Protein AF-A0A9E5LIT9-F1 (afdb_monomer)

Mean predicted aligned error: 7.62 Å

Secondary structure (DSSP, 8-state):
---TTS-GGGT-BHHHHPEEP-S--BGGGS-TTSEEEETT-BHHHHHHHHHHS-S-EEEEETTEEEEEE-HHHHHHHHHHHHHT-

Structure (mmCIF, N/CA/C/O backbone):
data_AF-A0A9E5LIT9-F1
#
_entry.id   AF-A0A9E5LIT9-F1
#
loop_
_atom_site.group_PDB
_atom_site.id
_atom_site.type_symbol
_atom_site.label_atom_id
_atom_site.label_alt_id
_atom_site.label_comp_id
_atom_site.label_asym_id
_atom_site.label_entity_id
_atom_site.label_seq_id
_atom_site.pdbx_PDB_ins_code
_atom_site.Cartn_x
_atom_site.Cartn_y
_atom_site.Cartn_z
_atom_site.occupancy
_atom_site.B_iso_or_equiv
_atom_site.auth_seq_id
_atom_site.auth_comp_id
_atom_site.auth_asym_id
_atom_site.auth_atom_id
_atom_site.pdbx_PDB_model_num
ATOM 1 N N . ASN A 1 1 ? -23.696 -9.972 6.026 1.00 49.12 1 ASN A N 1
ATOM 2 C CA . ASN A 1 1 ? -23.297 -9.589 7.399 1.00 49.12 1 ASN A CA 1
ATOM 3 C C . ASN A 1 1 ? -22.086 -10.399 7.838 1.00 49.12 1 ASN A C 1
ATOM 5 O O . ASN A 1 1 ? -22.181 -11.213 8.744 1.00 49.12 1 ASN A O 1
ATOM 9 N N . PHE A 1 2 ? -20.962 -10.229 7.139 1.00 45.50 2 PHE A N 1
ATOM 10 C CA . PHE A 1 2 ? -19.741 -10.998 7.364 1.00 45.50 2 PHE A CA 1
ATOM 11 C C . PHE A 1 2 ? -18.732 -10.071 8.063 1.00 45.50 2 PHE A C 1
ATOM 13 O O . PHE A 1 2 ? -18.206 -9.150 7.450 1.00 45.50 2 PHE A O 1
ATOM 20 N N . VAL A 1 3 ? -18.514 -10.341 9.353 1.00 48.38 3 VAL 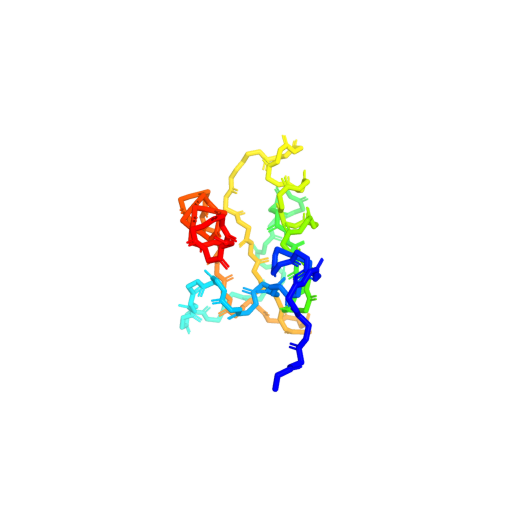A N 1
ATOM 21 C CA . VAL A 1 3 ? -17.362 -9.949 10.192 1.00 48.38 3 VAL A CA 1
ATOM 22 C C . VAL A 1 3 ? -17.264 -8.497 10.697 1.00 48.38 3 VAL A C 1
ATOM 24 O O . VAL A 1 3 ? -16.411 -7.717 10.288 1.00 48.38 3 VAL A O 1
ATOM 27 N N . ALA A 1 4 ? -18.062 -8.175 11.715 1.00 55.22 4 ALA A N 1
ATOM 28 C CA . ALA A 1 4 ? -17.959 -6.957 12.528 1.00 55.22 4 ALA A CA 1
ATOM 29 C C . ALA A 1 4 ? -16.796 -6.983 13.558 1.00 55.22 4 ALA A C 1
ATOM 31 O O . ALA A 1 4 ? -16.985 -6.597 14.704 1.00 55.22 4 ALA A O 1
ATOM 32 N N . GLY A 1 5 ? -15.601 -7.483 13.210 1.00 53.31 5 GLY A N 1
ATOM 33 C CA . GLY A 1 5 ? -14.531 -7.584 14.223 1.00 53.31 5 GLY A CA 1
ATOM 34 C C . GLY A 1 5 ? -13.121 -7.979 13.785 1.00 53.31 5 GLY A C 1
ATOM 35 O O . GLY A 1 5 ? -12.227 -8.016 14.626 1.00 53.31 5 GLY A O 1
ATOM 36 N N . ILE A 1 6 ? -12.868 -8.256 12.503 1.00 50.38 6 ILE A N 1
ATOM 37 C CA . ILE A 1 6 ? -11.486 -8.320 12.008 1.00 50.38 6 ILE A CA 1
ATOM 38 C C . ILE A 1 6 ? -11.065 -6.908 11.624 1.00 50.38 6 ILE A C 1
ATOM 40 O O . ILE A 1 6 ? -11.675 -6.290 10.756 1.00 50.38 6 ILE A O 1
ATOM 44 N N . SER A 1 7 ? -10.045 -6.389 12.305 1.00 62.44 7 SER A N 1
ATOM 45 C CA . SER A 1 7 ? -9.460 -5.081 12.015 1.00 62.44 7 SER A CA 1
ATOM 46 C C . SER A 1 7 ? -9.228 -4.931 10.509 1.00 62.44 7 SER A C 1
ATOM 48 O O . SER A 1 7 ? -8.467 -5.705 9.918 1.00 62.44 7 SER A O 1
ATOM 50 N N . ARG A 1 8 ? -9.898 -3.954 9.878 1.00 62.16 8 ARG A N 1
ATOM 51 C CA . ARG A 1 8 ? -9.782 -3.697 8.430 1.00 62.16 8 ARG A CA 1
ATOM 52 C C . ARG A 1 8 ? -8.342 -3.394 8.026 1.00 62.16 8 ARG A C 1
ATOM 54 O O . ARG A 1 8 ? -7.931 -3.745 6.927 1.00 62.16 8 ARG A O 1
ATOM 61 N N . LEU A 1 9 ? -7.550 -2.867 8.956 1.00 63.84 9 LEU A N 1
ATOM 62 C CA . LEU A 1 9 ? -6.116 -2.643 8.792 1.00 63.84 9 LEU A CA 1
ATOM 63 C C . LEU A 1 9 ? -5.374 -3.925 8.371 1.00 63.84 9 LEU A C 1
ATOM 65 O O . LEU A 1 9 ? -4.444 -3.850 7.578 1.00 63.84 9 LEU A O 1
ATOM 69 N N . LYS A 1 10 ? -5.805 -5.113 8.832 1.00 65.56 10 LYS A N 1
ATOM 70 C CA . LYS A 1 10 ? -5.148 -6.391 8.501 1.00 65.56 10 LYS A CA 1
ATOM 71 C C . LYS A 1 10 ? -5.386 -6.843 7.054 1.00 65.56 10 LYS A C 1
ATOM 73 O O . LYS A 1 10 ? -4.591 -7.621 6.531 1.00 65.56 10 LYS A O 1
ATOM 78 N N . VAL A 1 11 ? -6.471 -6.399 6.415 1.00 75.94 11 VAL A N 1
ATOM 79 C CA . VAL A 1 11 ? -6.837 -6.834 5.053 1.00 75.94 11 VAL A CA 1
ATOM 80 C C . VAL A 1 11 ? -6.422 -5.846 3.964 1.00 75.94 11 VAL A C 1
ATOM 82 O O . VAL A 1 11 ? -6.442 -6.217 2.794 1.00 75.94 11 VAL A O 1
ATOM 85 N N . VAL A 1 12 ? -6.020 -4.621 4.320 1.00 84.75 12 VAL A N 1
ATOM 86 C CA . VAL A 1 12 ? -5.536 -3.634 3.345 1.00 84.75 12 VAL A CA 1
ATOM 87 C C . VAL A 1 12 ? -4.163 -4.042 2.810 1.00 84.75 12 VAL A C 1
ATOM 89 O O . VAL A 1 12 ? -3.261 -4.406 3.571 1.00 84.75 12 VAL A O 1
ATOM 92 N N . LYS A 1 13 ? -4.029 -3.975 1.483 1.00 90.69 13 LYS A N 1
ATOM 93 C CA . LYS A 1 13 ? -2.829 -4.330 0.722 1.00 90.69 13 LYS A CA 1
ATOM 94 C C . LYS A 1 13 ? -2.196 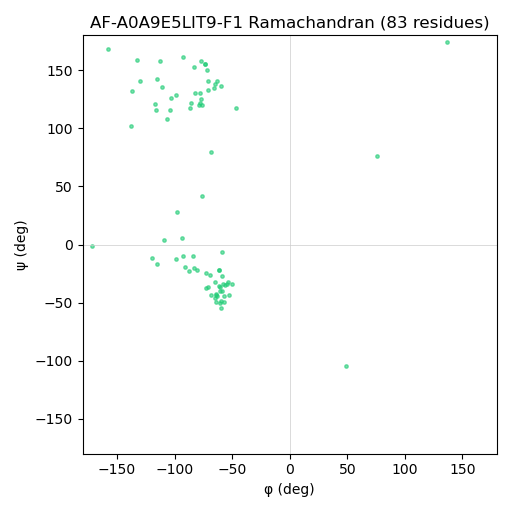-3.104 0.069 1.00 90.69 13 LYS A C 1
ATOM 96 O O . LYS A 1 13 ? -2.891 -2.118 -0.175 1.00 90.69 13 LYS A O 1
ATOM 101 N N . ALA A 1 14 ? -0.907 -3.180 -0.261 1.00 91.12 14 ALA A N 1
ATOM 102 C CA . ALA A 1 14 ? -0.156 -2.082 -0.875 1.00 91.12 14 ALA A CA 1
ATOM 103 C C . ALA A 1 14 ? -0.845 -1.522 -2.129 1.00 91.12 14 ALA A C 1
ATOM 105 O O . ALA A 1 14 ? -0.988 -0.307 -2.264 1.00 91.12 14 ALA A O 1
ATOM 106 N N . HIS A 1 15 ? -1.357 -2.395 -3.004 1.00 90.31 15 HIS A N 1
ATOM 107 C CA . HIS A 1 15 ? -2.030 -1.974 -4.237 1.00 90.31 15 HIS A CA 1
ATOM 108 C C . HIS A 1 15 ? -3.287 -1.111 -4.012 1.00 90.31 15 HIS A C 1
ATOM 110 O O . HIS A 1 15 ? -3.706 -0.401 -4.923 1.00 90.31 15 HIS A O 1
ATOM 116 N N . ALA A 1 16 ? -3.911 -1.189 -2.832 1.00 89.19 16 ALA A N 1
ATOM 117 C CA . ALA A 1 16 ? -5.145 -0.472 -2.523 1.00 89.19 16 ALA A CA 1
ATOM 118 C C . ALA A 1 16 ? -4.903 0.983 -2.090 1.00 89.19 16 ALA A C 1
ATOM 120 O O . ALA A 1 16 ? -5.825 1.790 -2.155 1.00 89.19 16 ALA A O 1
ATOM 121 N N . ILE A 1 17 ? -3.685 1.306 -1.644 1.00 90.88 17 ILE A N 1
ATOM 122 C CA . ILE A 1 17 ? -3.337 2.620 -1.075 1.00 90.88 17 ILE A CA 1
ATOM 123 C C . ILE A 1 17 ? -2.233 3.341 -1.854 1.00 90.88 17 ILE A C 1
ATOM 125 O O . ILE A 1 17 ? -1.978 4.519 -1.621 1.00 90.88 17 ILE A O 1
ATOM 129 N N . MET A 1 18 ? -1.558 2.639 -2.765 1.00 92.31 18 MET A N 1
ATOM 130 C CA . MET A 1 18 ? -0.489 3.213 -3.573 1.00 92.31 18 MET A CA 1
ATOM 131 C C . MET A 1 18 ? -1.012 4.185 -4.627 1.00 92.31 18 MET A C 1
ATOM 133 O O . MET A 1 18 ? -2.077 4.001 -5.219 1.00 92.31 18 MET A O 1
ATOM 137 N N . LYS A 1 19 ? -0.182 5.171 -4.954 1.00 91.44 19 LYS A N 1
ATOM 138 C CA . LYS A 1 19 ? -0.330 5.982 -6.159 1.00 91.44 19 LYS A CA 1
ATOM 139 C C . LYS A 1 19 ? 0.359 5.258 -7.302 1.00 91.44 19 LYS A C 1
ATOM 141 O O . LYS A 1 19 ? 1.550 4.963 -7.217 1.00 91.44 19 LYS A O 1
ATOM 146 N N . SER A 1 20 ? -0.381 4.955 -8.364 1.00 89.31 20 SER A N 1
ATOM 147 C CA . SER A 1 20 ? 0.199 4.297 -9.534 1.00 89.31 20 SER A CA 1
ATOM 148 C C . SER A 1 20 ? 1.210 5.216 -10.217 1.00 89.31 20 SER A C 1
ATOM 150 O O . SER A 1 20 ? 0.943 6.401 -10.425 1.00 89.31 20 SER A O 1
ATOM 152 N N . ILE A 1 21 ? 2.366 4.662 -10.576 1.00 83.56 21 ILE A N 1
ATOM 153 C CA . ILE A 1 21 ? 3.377 5.362 -11.369 1.00 83.56 21 ILE A CA 1
ATOM 154 C C . ILE A 1 21 ? 3.316 4.843 -12.800 1.00 83.56 21 ILE A C 1
ATOM 156 O O . ILE A 1 21 ? 3.402 3.645 -13.047 1.00 83.56 21 ILE A O 1
ATOM 160 N N . VAL A 1 22 ? 3.175 5.768 -13.749 1.00 65.06 22 VAL A N 1
ATOM 161 C CA . VAL A 1 22 ? 3.146 5.458 -15.190 1.00 65.06 22 VAL A CA 1
ATOM 162 C C . VAL A 1 22 ? 4.565 5.269 -15.741 1.00 65.06 22 VAL A C 1
ATOM 164 O O . VAL A 1 22 ? 4.768 4.609 -16.756 1.00 65.06 22 VAL A O 1
ATOM 167 N N . THR A 1 23 ? 5.567 5.822 -15.057 1.00 63.84 23 THR A N 1
ATOM 168 C CA . THR A 1 23 ? 6.970 5.727 -15.459 1.00 63.84 23 THR A CA 1
ATOM 169 C C . THR A 1 23 ? 7.515 4.342 -15.128 1.00 63.84 23 THR A C 1
ATOM 171 O O . THR A 1 23 ? 7.547 3.951 -13.963 1.00 63.84 23 THR A O 1
ATOM 174 N N . GLU A 1 24 ? 7.977 3.609 -16.143 1.00 58.34 24 GLU A N 1
ATOM 175 C CA . GLU A 1 24 ? 8.593 2.288 -15.983 1.00 58.34 24 GLU A CA 1
ATOM 176 C C . GLU A 1 24 ? 9.955 2.383 -15.278 1.00 58.34 24 GLU A C 1
ATOM 178 O O . GLU A 1 24 ? 11.013 2.330 -15.906 1.00 58.34 24 GLU A O 1
ATOM 183 N N . LEU A 1 25 ? 9.950 2.520 -13.951 1.00 66.75 25 LEU A N 1
ATOM 184 C CA . LEU A 1 25 ? 11.144 2.273 -13.155 1.00 66.75 25 LEU A CA 1
ATOM 185 C C . LEU A 1 25 ? 11.320 0.761 -12.986 1.00 66.75 25 LEU A C 1
ATOM 187 O O . LEU A 1 25 ? 10.457 0.060 -12.457 1.00 66.75 25 LEU A O 1
ATOM 191 N N . SER A 1 26 ? 12.457 0.253 -13.456 1.00 65.62 26 SER A N 1
ATOM 192 C CA . SER A 1 26 ? 12.881 -1.126 -13.205 1.00 65.62 26 SER A CA 1
ATOM 193 C C . SER A 1 26 ? 13.568 -1.229 -11.846 1.00 65.62 26 SER A C 1
ATOM 195 O O . SER A 1 26 ? 14.235 -0.284 -11.418 1.00 65.62 26 SER A O 1
ATOM 197 N N . MET A 1 27 ? 13.515 -2.407 -11.215 1.00 62.66 27 MET A N 1
ATOM 198 C CA . MET A 1 27 ? 14.237 -2.683 -9.960 1.00 62.66 27 MET A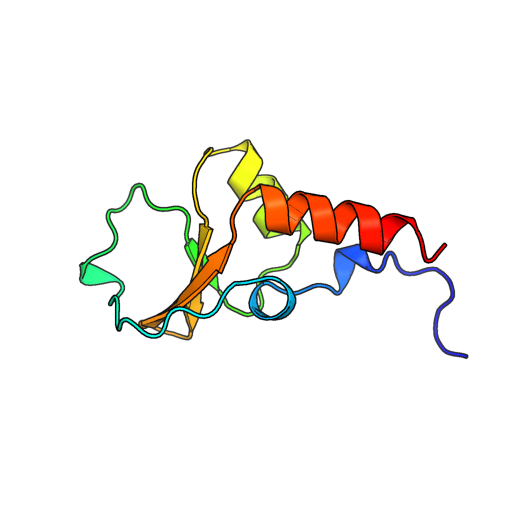 CA 1
ATOM 199 C C . MET A 1 27 ? 15.726 -2.295 -10.025 1.00 62.66 27 MET A C 1
ATOM 201 O O . MET A 1 27 ? 16.284 -1.811 -9.048 1.00 62.66 27 MET A O 1
ATOM 205 N N . LYS A 1 28 ? 16.361 -2.441 -11.198 1.00 61.34 28 LYS A N 1
ATOM 206 C CA . LYS A 1 28 ? 17.773 -2.083 -11.434 1.00 61.34 28 LYS A CA 1
ATOM 207 C C . LYS A 1 28 ? 18.090 -0.596 -11.234 1.00 61.34 28 LYS A C 1
ATOM 209 O O . LYS A 1 28 ? 19.250 -0.254 -11.033 1.00 61.34 28 LYS A O 1
ATOM 214 N N . THR A 1 29 ? 17.088 0.274 -11.323 1.00 63.03 29 THR A N 1
ATOM 215 C CA . THR A 1 29 ? 17.227 1.724 -11.130 1.00 63.03 29 THR A CA 1
ATOM 216 C C . THR A 1 29 ? 17.005 2.125 -9.671 1.00 63.03 29 THR A C 1
ATOM 218 O O . THR A 1 29 ? 17.444 3.196 -9.255 1.00 63.03 29 THR A O 1
ATOM 221 N N . LEU A 1 30 ? 16.357 1.269 -8.874 1.00 66.44 30 LEU A N 1
ATOM 222 C CA . LEU A 1 30 ? 16.202 1.488 -7.443 1.00 66.44 30 LEU A CA 1
ATOM 223 C C . LEU A 1 30 ? 17.511 1.130 -6.735 1.00 66.44 30 LEU A C 1
ATOM 225 O O . LEU A 1 30 ? 18.094 0.067 -6.942 1.00 66.44 30 LEU A O 1
ATOM 229 N N . SER A 1 31 ? 17.992 2.033 -5.886 1.00 63.28 31 SER A N 1
ATOM 230 C CA . SER A 1 31 ? 19.159 1.753 -5.055 1.00 63.28 31 SER A CA 1
ATOM 231 C C . SER A 1 31 ? 18.769 0.791 -3.933 1.00 63.28 31 SER A C 1
ATOM 233 O O . SER A 1 31 ? 17.633 0.791 -3.469 1.00 63.28 31 SER A O 1
ATOM 235 N N . ALA A 1 32 ? 19.732 0.042 -3.39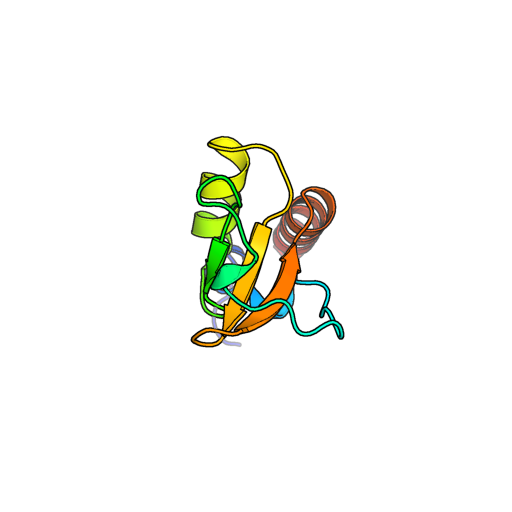0 1.00 63.00 32 ALA A N 1
ATOM 236 C CA . ALA A 1 32 ? 19.510 -0.842 -2.234 1.00 63.00 32 ALA A CA 1
ATOM 237 C C . ALA A 1 32 ? 19.005 -0.114 -0.961 1.00 63.00 32 ALA A C 1
ATOM 239 O O . ALA A 1 32 ? 18.704 -0.750 0.047 1.00 63.00 32 ALA A O 1
ATOM 240 N N . ARG A 1 33 ? 18.946 1.224 -0.989 1.00 67.31 33 ARG A N 1
ATOM 241 C CA . ARG A 1 33 ? 18.412 2.077 0.079 1.00 67.31 33 ARG A CA 1
ATOM 242 C C . ARG A 1 33 ? 16.932 2.430 -0.081 1.00 67.31 33 ARG A C 1
ATOM 244 O O . ARG A 1 33 ? 16.373 3.000 0.848 1.00 67.31 33 ARG A O 1
ATOM 251 N N . ASN A 1 34 ? 16.311 2.129 -1.219 1.00 79.88 34 ASN A N 1
ATOM 252 C CA . ASN A 1 34 ? 14.893 2.392 -1.428 1.00 79.88 34 ASN A CA 1
ATOM 253 C C . ASN A 1 34 ? 14.053 1.421 -0.584 1.00 79.88 34 ASN A C 1
ATOM 255 O O . ASN A 1 34 ? 14.387 0.241 -0.461 1.00 79.88 34 ASN A O 1
ATOM 259 N N . ASN A 1 35 ? 12.961 1.917 -0.005 1.00 89.81 35 ASN A N 1
ATOM 260 C CA . ASN A 1 35 ? 11.965 1.067 0.638 1.00 89.81 35 ASN A CA 1
ATOM 261 C C . ASN A 1 35 ? 11.119 0.417 -0.449 1.00 89.81 35 ASN A C 1
ATOM 263 O O . ASN A 1 35 ? 10.587 1.121 -1.304 1.00 89.81 35 ASN A O 1
ATOM 267 N N . VAL A 1 36 ? 11.021 -0.909 -0.447 1.00 91.00 36 VAL A N 1
ATOM 268 C CA . VAL A 1 36 ? 10.355 -1.653 -1.516 1.00 91.00 36 VAL A CA 1
ATOM 269 C C . VAL A 1 36 ? 9.483 -2.743 -0.917 1.00 91.00 36 VAL A C 1
ATOM 271 O O . VAL A 1 36 ? 9.943 -3.506 -0.069 1.00 91.00 36 VAL A O 1
ATOM 274 N N . VAL A 1 37 ? 8.243 -2.836 -1.389 1.00 92.75 37 VAL A N 1
ATOM 275 C CA . VAL A 1 37 ? 7.283 -3.875 -1.004 1.00 92.75 37 VAL A CA 1
ATOM 276 C C . VAL A 1 37 ? 6.617 -4.484 -2.235 1.00 92.75 37 VAL A C 1
ATOM 278 O O . VAL A 1 37 ? 6.573 -3.880 -3.305 1.00 92.75 37 VAL A O 1
ATOM 281 N N . ASN A 1 38 ? 6.081 -5.691 -2.082 1.00 93.12 38 ASN A N 1
ATOM 282 C CA . ASN A 1 38 ? 5.257 -6.339 -3.101 1.00 93.12 38 ASN A CA 1
ATOM 283 C C . ASN A 1 38 ? 3.825 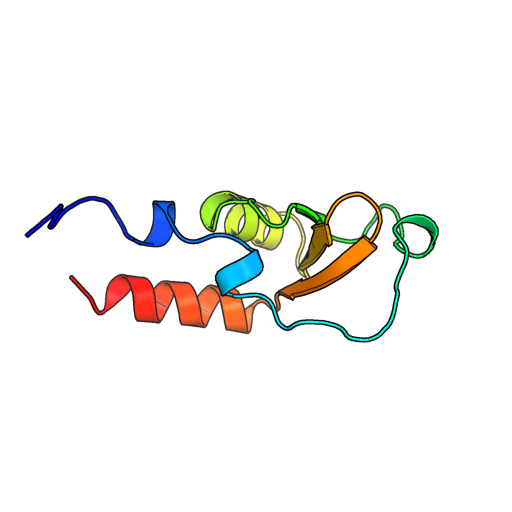-5.750 -3.114 1.00 93.12 38 ASN A C 1
ATOM 285 O O . ASN A 1 38 ? 3.382 -5.212 -2.097 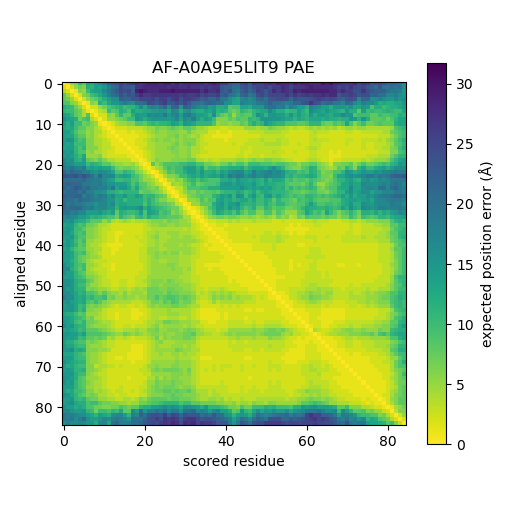1.00 93.12 38 ASN A O 1
ATOM 289 N N . LEU A 1 39 ? 3.083 -5.876 -4.225 1.00 92.62 39 LEU A N 1
ATOM 290 C CA . LEU A 1 39 ? 1.688 -5.414 -4.334 1.00 92.62 39 LEU A CA 1
ATOM 291 C C . LEU A 1 39 ? 0.758 -5.957 -3.234 1.00 92.62 39 LEU A C 1
ATOM 293 O O . LEU A 1 39 ? -0.177 -5.269 -2.815 1.00 92.62 39 LEU A O 1
ATOM 297 N N . ASP A 1 40 ? 1.032 -7.175 -2.764 1.00 92.38 40 ASP A N 1
ATOM 298 C CA . ASP A 1 40 ? 0.235 -7.894 -1.770 1.00 92.38 40 ASP A CA 1
ATOM 299 C C . ASP A 1 40 ? 0.729 -7.681 -0.333 1.00 92.38 40 ASP A C 1
ATOM 301 O O . ASP A 1 40 ? 0.205 -8.304 0.603 1.00 92.38 40 ASP A O 1
ATOM 305 N N . ALA A 1 41 ? 1.720 -6.807 -0.131 1.00 92.62 41 ALA A N 1
ATOM 306 C CA . ALA A 1 41 ? 2.206 -6.469 1.200 1.00 92.62 41 ALA A CA 1
ATOM 307 C C . ALA A 1 41 ? 1.072 -5.888 2.046 1.00 92.62 41 ALA A C 1
ATOM 309 O O . ALA A 1 41 ? 0.259 -5.086 1.577 1.00 92.62 41 ALA A O 1
ATOM 310 N N . SER A 1 42 ? 0.992 -6.334 3.295 1.00 91.94 42 SER A N 1
ATOM 311 C CA . SER A 1 42 ? -0.021 -5.862 4.234 1.00 91.94 42 SER A CA 1
ATOM 312 C C . SER A 1 42 ? 0.274 -4.442 4.721 1.00 91.94 42 SER A C 1
ATOM 314 O O . SER A 1 42 ? 1.426 -4.015 4.775 1.00 91.94 42 SER A O 1
ATOM 316 N N . LEU A 1 43 ? -0.761 -3.717 5.154 1.00 89.12 43 LEU A N 1
ATOM 317 C CA . LEU A 1 43 ? -0.585 -2.397 5.766 1.00 89.12 43 LEU A CA 1
ATOM 318 C C . LEU A 1 43 ? 0.359 -2.427 6.980 1.00 89.12 43 LEU A C 1
ATOM 320 O O . LEU A 1 43 ? 1.129 -1.492 7.172 1.00 89.12 43 LEU A O 1
ATOM 324 N N . THR A 1 44 ? 0.341 -3.505 7.771 1.00 89.56 44 THR A N 1
ATOM 325 C CA . THR A 1 44 ? 1.275 -3.687 8.891 1.00 89.56 44 THR A CA 1
ATOM 326 C C . THR A 1 44 ? 2.726 -3.691 8.417 1.00 89.56 44 THR A C 1
ATOM 328 O O . THR A 1 44 ? 3.521 -2.924 8.948 1.00 89.56 44 THR A O 1
ATOM 331 N N . GLU A 1 45 ? 3.056 -4.468 7.382 1.00 91.94 45 GLU A N 1
ATOM 332 C CA . GLU A 1 45 ? 4.416 -4.506 6.823 1.00 91.94 45 GLU A CA 1
ATOM 333 C C . GLU A 1 45 ? 4.855 -3.137 6.287 1.00 91.94 45 GLU A C 1
ATOM 335 O O . GLU A 1 45 ? 5.993 -2.713 6.489 1.00 91.94 45 GLU A O 1
ATOM 340 N N . ILE A 1 46 ? 3.941 -2.414 5.634 1.00 92.25 46 ILE A N 1
ATOM 341 C CA . ILE A 1 46 ? 4.195 -1.071 5.095 1.00 92.25 46 ILE A CA 1
ATOM 342 C C . ILE A 1 46 ? 4.482 -0.079 6.234 1.00 92.25 46 ILE A C 1
ATOM 344 O O . ILE A 1 46 ? 5.427 0.707 6.148 1.00 92.25 46 ILE A O 1
ATOM 348 N N . ILE A 1 47 ? 3.705 -0.135 7.322 1.00 90.88 47 ILE A N 1
ATOM 349 C CA . ILE A 1 47 ? 3.907 0.699 8.516 1.00 90.88 47 ILE A CA 1
ATOM 350 C C . ILE A 1 47 ? 5.250 0.376 9.176 1.00 90.88 47 ILE A C 1
ATOM 352 O O . ILE A 1 47 ? 6.028 1.290 9.444 1.00 90.88 47 ILE A O 1
ATOM 356 N N . GLU A 1 48 ? 5.545 -0.903 9.413 1.00 91.88 48 GLU A N 1
ATOM 357 C CA . GLU A 1 48 ? 6.811 -1.333 10.014 1.00 91.88 48 GLU A CA 1
ATOM 358 C C . GLU A 1 48 ? 8.006 -0.851 9.185 1.00 91.88 48 GLU A C 1
ATOM 360 O O . GLU A 1 48 ? 8.954 -0.288 9.736 1.00 91.88 48 GLU A O 1
ATOM 365 N N . MET A 1 49 ? 7.938 -0.979 7.857 1.00 91.94 49 MET A N 1
ATOM 366 C CA . MET A 1 49 ? 8.980 -0.487 6.956 1.00 91.94 49 MET A CA 1
ATOM 367 C C . MET A 1 49 ? 9.142 1.035 7.030 1.00 91.94 49 MET A C 1
ATOM 369 O O . MET A 1 49 ? 10.270 1.519 7.129 1.00 91.94 49 MET A O 1
ATOM 373 N N . SER A 1 50 ? 8.033 1.782 7.034 1.00 90.81 50 SER A N 1
ATOM 374 C CA . SER A 1 50 ? 8.038 3.248 7.136 1.00 90.81 50 SER A CA 1
ATOM 375 C C . SER A 1 50 ? 8.654 3.741 8.450 1.00 90.81 50 SER A C 1
ATOM 377 O O . SER A 1 50 ? 9.363 4.747 8.463 1.00 90.81 50 SER A O 1
ATOM 379 N N . ILE A 1 51 ? 8.431 3.012 9.550 1.00 90.31 51 ILE A N 1
ATOM 380 C CA . ILE A 1 51 ? 9.027 3.310 10.860 1.00 90.31 51 ILE A CA 1
ATOM 381 C C . ILE A 1 51 ? 10.541 3.066 10.839 1.00 90.31 51 ILE A C 1
ATOM 383 O O . ILE A 1 51 ? 11.301 3.878 11.362 1.00 90.31 51 ILE A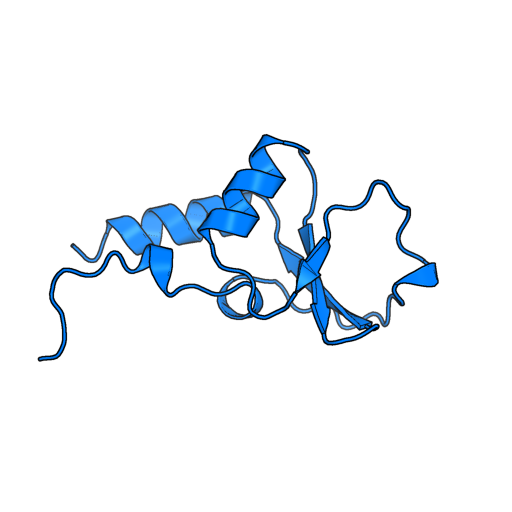 O 1
ATOM 387 N N . GLN A 1 52 ? 10.992 1.956 10.245 1.00 90.31 52 GLN A N 1
ATOM 388 C CA . GLN A 1 52 ? 12.415 1.596 10.206 1.00 90.31 52 GLN A CA 1
ATOM 389 C C . GLN A 1 52 ? 13.228 2.508 9.284 1.00 90.31 52 GLN A C 1
ATOM 391 O O . GLN A 1 52 ? 14.391 2.807 9.560 1.00 90.31 52 GLN A O 1
ATOM 396 N N . ARG A 1 53 ? 12.638 2.919 8.158 1.00 87.62 53 ARG A N 1
ATOM 397 C CA . ARG A 1 53 ? 13.298 3.733 7.138 1.00 87.62 53 ARG A CA 1
ATOM 398 C C . ARG A 1 53 ? 12.338 4.810 6.641 1.00 87.62 53 ARG A C 1
ATOM 400 O O . ARG A 1 53 ? 11.484 4.512 5.807 1.00 87.62 53 ARG A O 1
ATOM 407 N N . PRO A 1 54 ? 12.484 6.063 7.095 1.00 84.19 54 PRO A N 1
ATOM 408 C CA . PRO A 1 54 ? 11.656 7.148 6.592 1.00 84.19 54 PRO A CA 1
ATOM 409 C C . PRO A 1 54 ? 11.935 7.393 5.103 1.00 84.19 54 PRO A C 1
ATOM 411 O O . PRO A 1 54 ? 13.088 7.389 4.668 1.00 84.19 54 PRO A O 1
ATOM 414 N N . GLY A 1 55 ? 10.873 7.617 4.332 1.00 88.06 55 GLY A N 1
ATOM 415 C CA . GLY A 1 55 ? 10.923 7.863 2.891 1.00 88.06 55 GLY A CA 1
ATOM 416 C C . GLY A 1 55 ? 9.835 7.106 2.135 1.00 88.06 55 GLY A C 1
ATOM 417 O O . GLY A 1 55 ? 9.108 6.297 2.717 1.00 88.06 55 GLY A O 1
ATOM 418 N N . ASP A 1 56 ? 9.744 7.374 0.837 1.00 90.06 56 ASP A N 1
ATOM 419 C CA . ASP A 1 56 ? 8.747 6.765 -0.043 1.00 90.06 56 ASP A CA 1
ATOM 420 C C . ASP A 1 56 ? 8.932 5.252 -0.140 1.00 90.06 56 ASP A C 1
ATOM 422 O O . ASP A 1 56 ? 10.058 4.747 -0.226 1.00 90.06 56 ASP A O 1
ATOM 426 N N . ILE A 1 57 ? 7.812 4.531 -0.154 1.00 92.44 57 ILE A N 1
ATOM 427 C CA . ILE A 1 57 ? 7.782 3.080 -0.309 1.00 92.44 57 ILE A CA 1
ATOM 428 C C . ILE A 1 57 ? 7.351 2.758 -1.736 1.00 92.44 57 ILE A C 1
ATOM 430 O O . ILE A 1 57 ? 6.229 3.042 -2.146 1.00 92.44 57 ILE A O 1
ATOM 434 N N . TYR A 1 58 ? 8.248 2.146 -2.497 1.00 92.00 58 TYR A N 1
ATOM 435 C CA . TYR A 1 58 ? 7.988 1.707 -3.859 1.00 92.00 58 TYR A CA 1
ATOM 436 C C . TYR A 1 58 ? 7.274 0.357 -3.841 1.00 92.00 58 TYR A C 1
ATOM 438 O O . TYR A 1 58 ? 7.708 -0.587 -3.181 1.00 92.00 58 TYR A O 1
ATOM 446 N N . VAL A 1 59 ? 6.180 0.258 -4.586 1.00 92.19 59 VAL A N 1
ATOM 447 C CA . VAL A 1 59 ? 5.403 -0.969 -4.739 1.00 92.19 59 VAL A CA 1
ATOM 448 C C . VAL A 1 59 ? 5.789 -1.640 -6.040 1.00 92.19 59 VAL A C 1
ATOM 450 O O . VAL A 1 59 ? 5.791 -1.015 -7.105 1.00 92.19 59 VAL A O 1
ATOM 453 N N . MET A 1 60 ? 6.107 -2.923 -5.943 1.00 90.31 60 MET A N 1
ATOM 454 C CA . MET A 1 60 ? 6.540 -3.737 -7.060 1.00 90.31 60 MET A CA 1
ATOM 455 C C . MET A 1 60 ? 5.556 -4.848 -7.386 1.00 90.31 60 MET A C 1
ATOM 457 O O . MET A 1 60 ? 5.017 -5.509 -6.497 1.00 90.31 60 MET A O 1
ATOM 461 N N . ASP A 1 61 ? 5.416 -5.080 -8.684 1.00 89.00 61 ASP A N 1
ATOM 462 C CA . ASP A 1 61 ? 4.828 -6.282 -9.250 1.00 89.00 61 ASP A CA 1
ATOM 463 C C . ASP A 1 61 ? 5.916 -7.002 -10.054 1.00 89.00 61 ASP A C 1
ATOM 465 O O . ASP A 1 61 ? 6.483 -6.449 -11.003 1.00 89.00 61 ASP A O 1
ATOM 469 N N . ALA A 1 62 ? 6.284 -8.202 -9.604 1.00 85.25 62 ALA A N 1
ATOM 470 C CA . ALA A 1 62 ? 7.475 -8.922 -10.055 1.00 85.25 62 ALA A CA 1
ATOM 471 C C . ALA A 1 62 ? 8.754 -8.046 -10.040 1.00 85.25 62 ALA A C 1
ATOM 473 O O . ALA A 1 62 ? 9.317 -7.783 -8.979 1.00 85.25 62 ALA A O 1
ATOM 474 N N . GLU A 1 63 ? 9.222 -7.587 -11.205 1.00 82.94 63 GLU A N 1
ATOM 475 C CA . GLU A 1 63 ? 10.457 -6.800 -11.369 1.00 82.94 63 GLU A CA 1
ATOM 476 C C . GLU A 1 63 ? 10.205 -5.328 -11.736 1.00 82.94 63 GLU A C 1
ATOM 478 O O . GLU A 1 63 ? 11.149 -4.555 -11.951 1.00 82.94 63 GLU A O 1
ATOM 483 N N . LYS A 1 64 ? 8.931 -4.924 -11.786 1.00 85.62 64 LYS A N 1
ATOM 484 C CA . LYS A 1 64 ? 8.505 -3.591 -12.199 1.00 85.62 64 LYS A CA 1
ATOM 485 C C . LYS A 1 64 ? 7.948 -2.811 -11.021 1.00 85.62 64 LYS A C 1
ATOM 487 O O . LYS A 1 64 ? 7.143 -3.316 -10.245 1.00 85.62 64 LYS A O 1
ATOM 492 N N . VAL A 1 65 ? 8.354 -1.552 -10.914 1.00 89.38 65 VAL A N 1
ATOM 493 C CA . VAL A 1 65 ? 7.736 -0.620 -9.977 1.00 89.38 65 VAL A CA 1
ATOM 494 C C . VAL A 1 65 ? 6.413 -0.147 -10.574 1.00 89.38 65 VAL A C 1
ATOM 496 O O . VAL A 1 65 ? 6.383 0.391 -11.679 1.00 89.38 65 VAL A O 1
ATOM 499 N N . VAL A 1 66 ? 5.322 -0.369 -9.847 1.00 90.62 66 VAL A N 1
ATOM 500 C CA . VAL A 1 66 ? 3.947 -0.084 -10.294 1.00 90.62 66 VAL A CA 1
ATOM 501 C C . VAL A 1 66 ? 3.264 1.002 -9.467 1.00 90.62 66 VAL A C 1
ATOM 503 O O . VAL A 1 66 ? 2.279 1.595 -9.916 1.00 90.62 66 VAL A O 1
ATOM 506 N N . GLY A 1 67 ? 3.797 1.305 -8.282 1.00 91.69 67 GLY A N 1
ATOM 507 C CA . GLY A 1 67 ? 3.257 2.346 -7.422 1.00 91.69 67 GLY A CA 1
ATOM 508 C C . GLY A 1 67 ? 4.258 2.903 -6.423 1.00 91.69 67 GLY A C 1
ATOM 509 O O . GLY A 1 67 ? 5.336 2.351 -6.212 1.00 91.69 67 GLY A O 1
ATOM 510 N N . VAL A 1 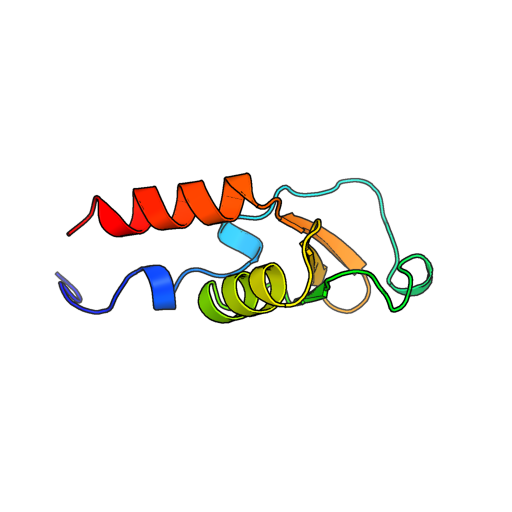68 ? 3.875 4.009 -5.802 1.00 92.94 68 VAL A N 1
ATOM 511 C CA . VAL A 1 68 ? 4.575 4.624 -4.676 1.00 92.94 68 VAL A CA 1
ATOM 512 C C . VAL A 1 68 ? 3.572 4.905 -3.561 1.00 92.94 68 VAL A C 1
ATOM 514 O O . VAL A 1 68 ? 2.427 5.273 -3.823 1.00 92.94 68 VAL A O 1
ATOM 517 N N . ILE A 1 69 ? 3.987 4.689 -2.319 1.00 93.56 69 ILE A N 1
ATOM 518 C CA . ILE A 1 69 ? 3.220 4.986 -1.112 1.00 93.56 69 ILE A CA 1
ATOM 519 C C . ILE A 1 69 ? 4.001 6.035 -0.327 1.00 93.56 69 ILE A C 1
ATOM 521 O O . ILE A 1 69 ? 5.145 5.796 0.072 1.00 93.56 69 ILE A O 1
ATOM 525 N N . GLU A 1 70 ? 3.370 7.182 -0.090 1.00 92.81 70 GLU A N 1
ATOM 526 C CA . GLU A 1 70 ? 3.908 8.228 0.773 1.00 92.81 70 GLU A CA 1
ATOM 527 C C . GLU A 1 70 ? 3.391 8.052 2.208 1.00 92.81 70 GLU A C 1
ATOM 529 O O . GLU A 1 70 ? 2.352 7.434 2.461 1.00 92.81 70 GLU A O 1
ATOM 534 N N . GLN A 1 71 ? 4.072 8.665 3.178 1.00 91.50 71 GLN A N 1
ATOM 535 C CA . GLN A 1 71 ? 3.660 8.595 4.585 1.00 91.50 71 GLN A CA 1
ATOM 536 C C . GLN A 1 71 ? 2.231 9.123 4.809 1.00 91.50 71 GLN A C 1
ATOM 538 O O . GLN A 1 71 ? 1.489 8.595 5.638 1.00 91.50 71 GLN A O 1
ATOM 543 N N . SER A 1 72 ? 1.813 10.134 4.044 1.00 91.31 72 SER A N 1
ATOM 544 C CA . SER A 1 72 ? 0.452 10.668 4.114 1.00 91.31 72 SER A CA 1
ATOM 545 C C . SER A 1 72 ? -0.612 9.658 3.676 1.00 91.31 72 SER A C 1
ATOM 547 O O . SER A 1 72 ? -1.713 9.689 4.218 1.00 91.31 72 SER A O 1
ATOM 549 N N . ASP A 1 73 ? -0.307 8.761 2.737 1.00 91.25 73 ASP A N 1
ATOM 550 C CA . ASP A 1 73 ? -1.255 7.745 2.262 1.00 91.25 73 ASP A CA 1
ATOM 551 C C . ASP A 1 73 ? -1.466 6.654 3.326 1.00 91.25 73 ASP A C 1
ATOM 553 O O . ASP A 1 73 ? -2.595 6.223 3.575 1.00 91.25 73 ASP A O 1
ATOM 557 N N . ILE A 1 74 ? -0.395 6.290 4.042 1.00 90.44 74 ILE A N 1
ATOM 558 C CA . ILE A 1 74 ? -0.453 5.383 5.200 1.00 90.44 74 ILE A CA 1
ATOM 559 C C . ILE A 1 74 ? -1.344 5.983 6.294 1.00 90.44 74 ILE A C 1
ATOM 561 O O . ILE A 1 74 ? -2.252 5.317 6.788 1.00 90.44 74 ILE A O 1
ATOM 565 N N . LEU A 1 75 ? -1.115 7.249 6.660 1.00 89.69 75 LEU A N 1
ATOM 566 C CA . LEU A 1 75 ? -1.874 7.915 7.721 1.00 89.69 75 LEU A CA 1
ATOM 567 C C . LEU A 1 75 ? -3.359 8.062 7.374 1.00 89.69 75 LEU A C 1
ATOM 569 O O . LEU A 1 75 ? -4.198 7.787 8.228 1.00 89.69 75 LEU A O 1
ATOM 573 N N . LYS A 1 76 ? -3.693 8.433 6.130 1.00 88.62 76 LYS A N 1
ATOM 574 C CA . LYS A 1 76 ? -5.088 8.478 5.655 1.00 88.62 76 LYS A CA 1
ATOM 575 C C . LYS A 1 76 ? -5.769 7.123 5.804 1.00 88.62 76 LYS A C 1
ATOM 577 O O . LYS A 1 76 ? -6.809 7.036 6.444 1.00 88.62 76 LYS A O 1
ATOM 582 N N . THR A 1 77 ? -5.108 6.065 5.337 1.00 86.62 77 THR A N 1
ATOM 583 C CA . THR A 1 77 ? -5.619 4.693 5.434 1.00 86.62 77 THR A CA 1
ATOM 584 C C . THR A 1 77 ? -5.869 4.276 6.882 1.00 86.62 77 THR A C 1
ATOM 586 O O . THR A 1 77 ? -6.861 3.611 7.176 1.00 86.62 77 THR A O 1
ATOM 589 N N . VAL A 1 78 ? -4.977 4.654 7.803 1.00 84.81 78 VAL A N 1
ATOM 590 C CA . VAL A 1 78 ? -5.158 4.376 9.232 1.00 84.81 78 VAL A CA 1
ATOM 591 C C . VAL A 1 78 ? -6.374 5.123 9.778 1.00 84.81 78 VAL A C 1
ATOM 593 O O . VAL A 1 78 ? -7.195 4.495 10.437 1.00 84.81 78 VAL A O 1
ATOM 596 N N . ILE A 1 79 ? -6.529 6.414 9.466 1.00 82.50 79 ILE A N 1
ATOM 597 C CA . ILE A 1 79 ? -7.679 7.226 9.895 1.00 82.50 79 ILE A CA 1
ATOM 598 C C . ILE A 1 79 ? -8.987 6.619 9.362 1.00 82.50 79 ILE A C 1
ATOM 600 O O . ILE A 1 79 ? -9.850 6.234 10.150 1.00 82.50 79 ILE A O 1
ATOM 604 N N . GLU A 1 80 ? -9.083 6.396 8.052 1.00 77.94 80 GLU A N 1
ATOM 605 C CA . GLU A 1 80 ? -10.260 5.807 7.399 1.00 77.94 80 GLU A CA 1
ATOM 606 C C . GLU A 1 80 ? -10.566 4.390 7.924 1.00 77.94 80 GLU A C 1
ATOM 608 O O . GLU A 1 80 ? -11.723 3.999 8.105 1.00 77.94 80 GLU A O 1
ATOM 613 N N . GLY A 1 81 ? -9.518 3.616 8.224 1.00 67.94 81 GLY A N 1
ATOM 614 C CA . GLY A 1 81 ? -9.617 2.293 8.833 1.00 67.94 81 GLY A CA 1
ATOM 615 C C . GLY A 1 81 ? -10.101 2.314 10.287 1.00 67.94 81 GLY A C 1
ATOM 616 O O . GLY A 1 81 ? -10.690 1.327 10.730 1.00 67.94 81 GLY A O 1
ATOM 617 N N . THR A 1 82 ? -9.887 3.416 11.015 1.00 58.09 82 THR A N 1
ATOM 618 C CA . THR A 1 82 ? -10.345 3.608 12.404 1.00 58.09 82 THR A CA 1
ATOM 619 C C . THR A 1 82 ? -11.763 4.175 12.517 1.00 58.09 82 THR A C 1
ATOM 621 O O . THR A 1 82 ? -12.421 3.924 13.521 1.00 58.09 82 THR A O 1
ATOM 624 N N . GLU A 1 83 ? -12.274 4.863 11.490 1.00 55.06 83 GLU A N 1
ATOM 625 C CA . GLU A 1 83 ? -13.599 5.514 11.513 1.00 55.06 83 GLU A CA 1
ATOM 626 C C . GLU A 1 83 ? -14.776 4.585 11.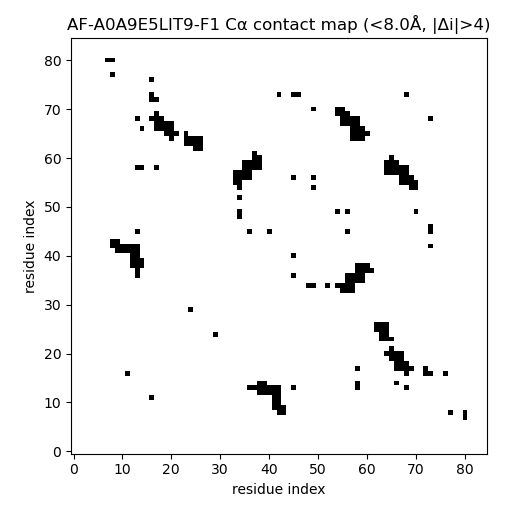157 1.00 55.06 83 GLU A C 1
ATOM 628 O O . GLU A 1 83 ? -15.931 4.953 11.343 1.00 55.06 83 GLU A O 1
ATOM 633 N N . THR A 1 84 ? -14.518 3.363 10.675 1.00 45.88 84 THR A N 1
ATOM 634 C CA . THR A 1 84 ? -15.580 2.385 10.343 1.00 45.88 84 THR A CA 1
ATOM 635 C C . THR A 1 84 ? -15.829 1.348 11.458 1.00 45.88 84 THR A C 1
ATOM 637 O O . THR A 1 84 ? -16.218 0.216 11.164 1.00 45.88 84 THR A O 1
ATOM 640 N N . SER A 1 85 ? -15.569 1.691 12.725 1.00 41.91 85 SER A N 1
ATOM 641 C CA . SER A 1 85 ? -15.854 0.811 13.879 1.00 41.91 85 SER A CA 1
ATOM 642 C C . SER A 1 85 ? -17.160 1.166 14.576 1.00 41.91 85 SER A C 1
ATOM 644 O O . SER A 1 85 ? -17.428 2.375 14.735 1.00 41.91 85 SER A O 1
#

pLDDT: mean 79.66, std 15.09, range [41.91, 93.56]

Sequence (85 aa):
NFVAGISRLKVVKAHAIMKSIVTELSMKTLSARNNVVNLDASLTEIIEMSIQRPGDIYVMDAEKVVGVIEQSDILKTVIEGTETS

Radius of gyration: 13.63 Å; Cα contacts (8 Å, |Δi|>4): 123; chains: 1; bounding box: 43×22×30 Å

Solvent-accessible surface area (backbone atoms only — not comparable to full-atom values): 5034 Å² total; per-residue (Å²): 142,86,69,98,77,68,64,57,54,73,74,39,33,40,67,80,61,38,47,75,46,90,64,85,47,44,57,89,75,54,56,97,82,59,45,73,44,49,41,78,35,36,44,63,59,54,50,54,47,41,71,77,47,81,66,60,33,37,25,24,56,94,65,36,41,48,23,40,33,47,72,68,46,55,52,50,51,51,52,61,50,62,70,78,113

Nearest PDB structures (foldseek):
  3lqn-assembly1_A-2  TM=8.025E-01  e=5.036E-03  Bacillus anthracis
  2rc3-assembly2_B  TM=8.531E-01  e=1.068E-02  Nitrosomonas europaea ATCC 19718
  2ja3-assembly3_F  TM=9.150E-01  e=2.980E-02  Homo sapiens
  5awe-assembly1_A  TM=8.390E-01  e=1.610E-02  Thermus thermophilus HB8
  5iip-assembly2_C  TM=7.480E-01  e=1.144E-02  Staphylococcus aureus

Foldseek 3Di:
DPDPDDQVQFQDFQLNQFDFDPDWDWLVNDDPLAAEDERGDGLVNVVVSCVVHPDKYFYDDPGTGTGIHHPVSSVVCVVVSVVVD